Protein AF-A0A914SIP3-F1 (afdb_monomer)

Secondary structure (DSSP, 8-state):
---------PSTTEESTTS-EE--GGGGGGGGSEEEEETTEEEEPTTEESTTS-EE-SGGGS--SS--SSEEE-TTT-SEEEPTTEESTTS-EE-STTS----EEEEEE-SS-----TT-EEEEEEESPPPPTTS-EEEEETTEEEEEEEEETTEEEEEPPGGG--

Nearest PDB structures (foldseek):
  5l5g-assembly1_A  TM=4.375E-01  e=9.053E-02  Mus musculus
  4gza-assembly1_A  TM=5.276E-01  e=3.218E-01  Mus musculus
  5l5g-assembly2_D  TM=4.629E-01  e=3.218E-01  Mus musculus
  3oky-assembly1_A-2  TM=5.795E-01  e=7.819E-01  Mus musculus
  5l5g-assembly2_B  TM=5.727E-01  e=1.074E+00  Mus musculus

Sequence (166 aa):
MNAANTSGACPLGFYGESCDIPDCSSLRNCSNAGYCIHPNICKCAPNYFGADCSQCSGWFCNQCDFFCVHGQCDAITKSCRCRKGWSGAACDICLYKNCSTEPMIKMILPQTAEWINENEYVYVHGTDLPKTDDMRYHCLFGGISTSGNWLSSELIRCSIPSRAKP

Mean predicted aligned error: 17.65 Å

Foldseek 3Di:
DDDDDDDPDADPQFDDPVRCHGHLVVLVCLVVQFHDPHHQQTDGDPQFDDSSSPDGDDQVPLQAPEAAPQFDQDSPVSFTDHDPQFDWRNSQAGNDPPPPQDKFFPDKPPPDLDDQDQFDKIKTFIASQDQDPVRWHWDDLPPDTFTWDDPTNGIIITTDDPVSRD

Solvent-accessible surface area (backbone atoms only — not comparable to full-atom values): 9810 Å² total; per-residue (Å²): 136,87,74,97,80,88,74,97,70,47,64,91,46,32,35,70,99,80,39,80,43,44,37,18,69,94,29,60,50,10,55,79,33,32,43,59,78,33,55,64,37,46,48,47,39,92,58,31,35,67,75,25,16,73,44,57,60,62,87,85,52,61,67,31,86,41,75,36,69,43,35,45,66,34,80,84,81,24,40,37,48,48,39,92,58,34,33,47,57,25,12,74,40,71,70,51,94,82,58,92,59,73,60,40,79,77,48,59,38,74,86,63,93,76,75,85,54,95,89,39,61,40,38,43,29,27,43,57,66,74,70,46,99,83,75,37,32,78,39,73,54,88,94,46,77,34,70,17,47,75,79,49,62,45,32,31,44,25,56,63,56,83,86,70,57,133

Structure (mmCIF, N/CA/C/O backbone):
data_AF-A0A914SIP3-F1
#
_entry.id   AF-A0A914SIP3-F1
#
loop_
_atom_site.group_PDB
_atom_site.id
_atom_site.type_symbol
_atom_site.label_atom_id
_atom_site.label_alt_id
_atom_site.label_comp_id
_atom_site.label_asym_id
_atom_site.label_entity_id
_atom_site.label_seq_id
_atom_site.pdbx_PDB_ins_code
_atom_site.Cartn_x
_atom_site.Cartn_y
_atom_site.Cartn_z
_atom_site.occupancy
_atom_site.B_iso_or_equiv
_atom_site.auth_seq_id
_atom_site.auth_comp_id
_atom_site.auth_asym_id
_atom_site.auth_atom_id
_atom_site.pdbx_PDB_model_num
ATOM 1 N N . MET A 1 1 ? 46.897 -34.180 -16.855 1.00 42.22 1 MET A N 1
ATOM 2 C CA . MET A 1 1 ? 46.710 -32.852 -16.242 1.00 42.22 1 MET A CA 1
ATOM 3 C C . MET A 1 1 ? 46.344 -31.872 -17.338 1.00 42.22 1 MET A C 1
ATOM 5 O O . MET A 1 1 ? 47.044 -31.846 -18.340 1.00 42.22 1 MET A O 1
ATOM 9 N N . ASN A 1 2 ? 45.302 -31.084 -17.062 1.00 35.88 2 ASN A N 1
ATOM 10 C CA . ASN A 1 2 ? 44.941 -29.799 -17.674 1.00 35.88 2 ASN A CA 1
ATOM 11 C C . ASN A 1 2 ? 44.167 -29.867 -18.997 1.00 35.88 2 ASN A C 1
ATOM 13 O O . ASN A 1 2 ? 44.602 -30.520 -19.932 1.00 35.88 2 ASN A O 1
ATOM 17 N N . ALA A 1 3 ? 43.063 -29.157 -19.196 1.00 39.03 3 ALA A N 1
ATOM 18 C CA . ALA A 1 3 ? 42.097 -28.469 -18.337 1.00 39.03 3 ALA A CA 1
ATOM 19 C C . ALA A 1 3 ? 40.961 -28.100 -19.308 1.00 39.03 3 ALA A C 1
ATOM 21 O O . ALA A 1 3 ? 41.234 -27.503 -20.348 1.00 39.03 3 ALA A O 1
ATOM 22 N N . ALA A 1 4 ? 39.718 -28.483 -19.017 1.00 52.16 4 ALA A N 1
ATOM 23 C CA . ALA A 1 4 ? 38.566 -27.992 -19.767 1.00 52.16 4 ALA A CA 1
ATOM 24 C C . ALA A 1 4 ? 38.404 -26.487 -19.477 1.00 52.16 4 ALA A C 1
ATOM 26 O O . ALA A 1 4 ? 38.224 -26.102 -18.326 1.00 52.16 4 ALA A O 1
ATOM 27 N N . ASN A 1 5 ? 38.548 -25.647 -20.501 1.00 49.19 5 ASN A N 1
ATOM 28 C CA . ASN A 1 5 ? 38.438 -24.183 -20.457 1.00 49.19 5 ASN A CA 1
ATOM 29 C C . ASN A 1 5 ? 38.216 -23.762 -21.922 1.00 49.19 5 ASN A C 1
ATOM 31 O O . ASN A 1 5 ? 38.998 -24.198 -22.760 1.00 49.19 5 ASN A O 1
ATOM 35 N N . THR A 1 6 ? 37.206 -23.048 -22.407 1.00 49.34 6 THR A N 1
ATOM 36 C CA . THR A 1 6 ? 36.254 -22.000 -21.984 1.00 49.34 6 THR A CA 1
ATOM 37 C C . THR A 1 6 ? 35.166 -22.026 -23.089 1.00 49.34 6 THR A C 1
ATOM 39 O O . THR A 1 6 ? 35.455 -22.449 -24.201 1.00 49.34 6 THR A O 1
ATOM 42 N N . SER A 1 7 ? 33.904 -21.623 -22.997 1.00 57.38 7 SER A N 1
ATOM 43 C CA . SER A 1 7 ? 33.107 -20.791 -22.101 1.00 57.38 7 SER A CA 1
ATOM 44 C C . SER A 1 7 ? 31.652 -21.046 -22.522 1.00 57.38 7 SER A C 1
ATOM 46 O O . SER A 1 7 ? 31.349 -20.926 -23.711 1.00 57.38 7 SER A O 1
ATOM 48 N N . GLY A 1 8 ? 30.768 -21.388 -21.583 1.00 61.38 8 GLY A N 1
ATOM 49 C CA . GLY A 1 8 ? 29.318 -21.438 -21.795 1.00 61.38 8 GLY A CA 1
ATOM 50 C C . GLY A 1 8 ? 28.767 -20.034 -22.029 1.00 61.38 8 GLY A C 1
ATOM 51 O O . GLY A 1 8 ? 28.197 -19.425 -21.131 1.00 61.38 8 GLY A O 1
ATOM 52 N N . ALA A 1 9 ? 29.039 -19.481 -23.206 1.00 70.75 9 ALA A N 1
ATOM 53 C CA . ALA A 1 9 ? 28.587 -18.160 -23.592 1.00 70.75 9 ALA A CA 1
ATOM 54 C C . ALA A 1 9 ? 27.185 -18.292 -24.182 1.00 70.75 9 ALA A C 1
ATOM 56 O O . ALA A 1 9 ? 26.994 -18.923 -25.223 1.00 70.75 9 ALA A O 1
ATOM 57 N N . CYS A 1 10 ? 26.209 -17.710 -23.495 1.00 82.44 10 CYS A N 1
ATOM 58 C CA . CYS A 1 10 ? 24.864 -17.581 -24.024 1.00 82.44 10 CYS A CA 1
ATOM 59 C C . CYS A 1 10 ? 24.851 -16.738 -25.310 1.00 82.44 10 CYS A C 1
ATOM 61 O O . CYS A 1 10 ? 25.765 -15.934 -25.537 1.00 82.44 10 CYS A O 1
ATOM 63 N N . PRO A 1 11 ? 23.815 -16.895 -26.155 1.00 84.12 11 PRO A N 1
ATOM 64 C CA . PRO A 1 11 ? 23.575 -15.987 -27.268 1.00 84.12 11 PRO A CA 1
ATOM 65 C C . PRO A 1 11 ? 23.592 -14.528 -26.799 1.00 84.12 11 PRO A C 1
ATOM 67 O O . PRO A 1 11 ? 23.205 -14.227 -25.669 1.00 84.12 11 PRO A O 1
ATOM 70 N N . LEU A 1 12 ? 24.052 -13.620 -27.664 1.00 82.75 12 LEU A N 1
ATOM 71 C CA . LEU A 1 12 ? 24.200 -12.205 -27.320 1.00 82.75 12 LEU A CA 1
ATOM 72 C C . LEU A 1 12 ? 22.898 -11.639 -26.738 1.00 82.75 12 LEU A C 1
ATOM 74 O O . LEU A 1 12 ? 21.853 -11.673 -27.386 1.00 82.75 12 LEU A O 1
ATOM 78 N N . GLY A 1 13 ? 22.991 -11.105 -25.518 1.00 84.62 13 GLY A N 1
ATOM 79 C CA . GLY A 1 13 ? 21.857 -10.523 -24.806 1.00 84.62 13 GLY A CA 1
ATOM 80 C C . GLY A 1 13 ? 20.961 -11.531 -24.078 1.00 84.62 13 GLY A C 1
ATOM 81 O O . GLY A 1 13 ? 19.835 -11.187 -23.732 1.00 84.62 13 GLY A O 1
ATOM 82 N N . PHE A 1 14 ? 21.441 -12.751 -23.830 1.00 84.94 14 PHE A N 1
ATOM 83 C CA . PHE A 1 14 ? 20.813 -13.733 -22.945 1.00 84.94 14 PHE A CA 1
ATOM 84 C C . PHE A 1 14 ? 21.793 -14.207 -21.866 1.00 84.94 14 PHE A C 1
ATOM 86 O O . PHE A 1 14 ? 23.009 -14.164 -22.053 1.00 84.94 14 PHE A O 1
ATOM 93 N N . TYR A 1 15 ? 21.268 -14.673 -20.734 1.00 86.75 15 TYR A N 1
ATOM 94 C CA . TYR A 1 15 ? 22.041 -15.212 -19.616 1.00 86.75 15 TYR A CA 1
ATOM 95 C C . TYR A 1 15 ? 21.260 -16.288 -18.837 1.00 86.75 15 TYR A C 1
ATOM 97 O O . TYR A 1 15 ? 20.127 -16.635 -19.172 1.00 86.75 15 TYR A O 1
ATOM 105 N N . GLY A 1 16 ? 21.887 -16.829 -17.788 1.00 83.56 16 GLY A N 1
ATOM 106 C CA . GLY A 1 16 ? 21.356 -17.921 -16.965 1.00 83.56 16 GLY A CA 1
ATOM 107 C C . GLY A 1 16 ? 21.903 -19.289 -17.380 1.00 83.56 16 GLY A C 1
ATOM 108 O O . GLY A 1 16 ? 22.488 -19.428 -18.449 1.00 83.56 16 GLY A O 1
ATOM 109 N N . GLU A 1 17 ? 21.715 -20.308 -16.536 1.00 82.56 17 GLU A N 1
ATOM 110 C CA . GLU A 1 17 ? 22.260 -21.658 -16.780 1.00 82.56 17 GLU A CA 1
ATOM 111 C C . GLU A 1 17 ? 21.717 -22.312 -18.058 1.00 82.56 17 GLU A C 1
ATOM 113 O O . GLU A 1 17 ? 22.407 -23.115 -18.678 1.00 82.56 17 GLU A O 1
ATOM 118 N N . SER A 1 18 ? 20.494 -21.951 -18.462 1.00 87.31 18 SER A N 1
ATOM 119 C CA . SER A 1 18 ? 19.847 -22.427 -19.696 1.00 87.31 18 SER A CA 1
ATOM 120 C C . SER A 1 18 ? 19.818 -21.382 -20.821 1.00 87.31 18 SER A C 1
ATOM 122 O O . SER A 1 18 ? 19.298 -21.664 -21.890 1.00 87.31 18 SER A O 1
ATOM 124 N N . CYS A 1 19 ? 20.401 -20.192 -20.620 1.00 85.19 19 CYS A N 1
ATOM 125 C CA . CYS A 1 19 ? 20.370 -19.078 -21.582 1.00 85.19 19 CYS A CA 1
ATOM 126 C C . CYS A 1 19 ? 18.966 -18.572 -21.970 1.00 85.19 19 CYS A C 1
ATOM 128 O O . CYS A 1 19 ? 18.794 -17.970 -23.029 1.00 85.19 19 CYS A O 1
ATOM 130 N N . ASP A 1 20 ? 17.981 -18.759 -21.092 1.00 85.88 20 ASP A N 1
ATOM 131 C CA . ASP A 1 20 ? 16.585 -18.378 -21.335 1.00 85.88 20 ASP A CA 1
ATOM 132 C C . ASP A 1 20 ? 16.219 -17.013 -20.735 1.00 85.88 20 ASP A C 1
ATOM 134 O O . ASP A 1 20 ? 15.089 -16.545 -20.889 1.00 85.88 20 ASP A O 1
ATOM 138 N N . ILE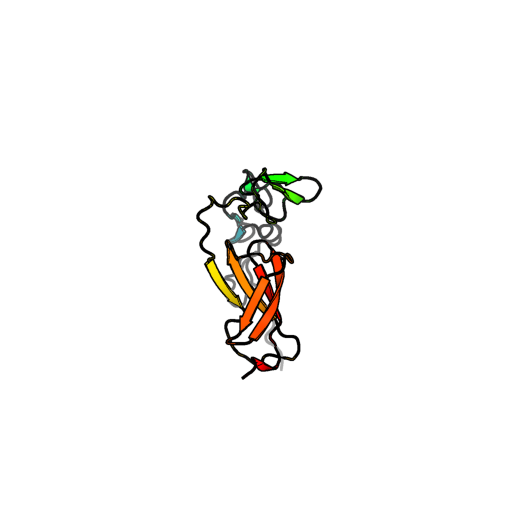 A 1 21 ? 17.153 -16.366 -20.028 1.00 85.81 21 ILE A N 1
ATOM 139 C CA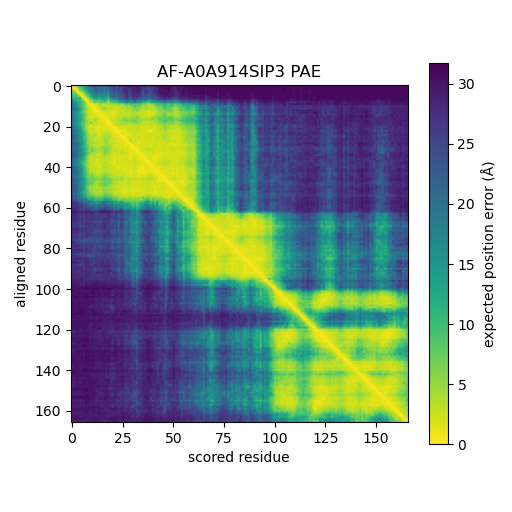 . ILE A 1 21 ? 16.902 -15.083 -19.375 1.00 85.81 21 ILE A CA 1
ATOM 140 C C . ILE A 1 21 ? 17.387 -13.957 -20.294 1.00 85.81 21 ILE A C 1
ATOM 142 O O . ILE A 1 21 ? 18.591 -13.845 -20.529 1.00 85.81 21 ILE A O 1
ATOM 146 N N . PRO A 1 22 ? 16.490 -13.123 -20.838 1.00 89.00 22 PRO A N 1
ATOM 147 C CA . PRO A 1 22 ? 16.880 -12.020 -21.702 1.00 89.00 22 PRO A CA 1
ATOM 148 C C . PRO A 1 22 ? 17.511 -10.873 -20.897 1.00 89.00 22 PRO A C 1
ATOM 150 O O . PRO A 1 22 ? 17.028 -10.500 -19.827 1.00 89.00 22 PRO A O 1
ATOM 153 N N . ASP A 1 23 ? 18.580 -10.286 -21.430 1.00 89.94 23 ASP A N 1
ATOM 154 C CA . ASP A 1 23 ? 19.264 -9.122 -20.869 1.00 89.94 23 ASP A CA 1
ATOM 155 C C . ASP A 1 23 ? 18.606 -7.820 -21.351 1.00 89.94 23 ASP A C 1
ATOM 157 O O . ASP A 1 23 ? 18.593 -7.503 -22.543 1.00 89.94 23 ASP A O 1
ATOM 161 N N . CYS A 1 24 ? 18.072 -7.044 -20.408 1.00 91.56 24 CYS A N 1
ATOM 162 C CA . CYS A 1 24 ? 17.525 -5.707 -20.644 1.00 91.56 24 CYS A CA 1
ATOM 163 C C . CYS A 1 24 ? 18.304 -4.616 -19.888 1.00 91.56 24 CYS A C 1
ATOM 165 O O . CYS A 1 24 ? 17.767 -3.532 -19.635 1.00 91.56 24 CYS A O 1
ATOM 167 N N . SER A 1 25 ? 19.567 -4.862 -19.534 1.00 88.44 25 SER A N 1
ATOM 168 C CA . SER A 1 25 ? 20.422 -3.912 -18.811 1.00 88.44 25 SER A CA 1
ATOM 169 C C . SER A 1 25 ? 20.542 -2.559 -19.523 1.00 88.44 25 SER A C 1
ATOM 171 O O . SER A 1 25 ? 20.479 -1.513 -18.873 1.00 88.44 25 SER A O 1
ATOM 173 N N . SER A 1 26 ? 20.594 -2.553 -20.863 1.00 90.06 26 SER A N 1
ATOM 174 C CA . SER A 1 26 ? 20.652 -1.316 -21.665 1.00 90.06 26 SER A CA 1
ATOM 175 C C . SER A 1 26 ? 19.345 -0.511 -21.636 1.00 90.06 26 SER A C 1
ATOM 177 O O . SER A 1 26 ? 19.345 0.679 -21.940 1.00 90.06 26 SER A O 1
ATOM 179 N N . LEU A 1 27 ? 18.236 -1.135 -21.229 1.00 88.75 27 LEU A N 1
ATOM 180 C CA . LEU A 1 27 ? 16.928 -0.511 -21.016 1.00 88.75 27 LEU A CA 1
ATOM 181 C C . LEU A 1 27 ? 16.574 -0.419 -19.529 1.00 88.75 27 LEU A C 1
ATOM 183 O O . LEU A 1 27 ? 15.405 -0.514 -19.156 1.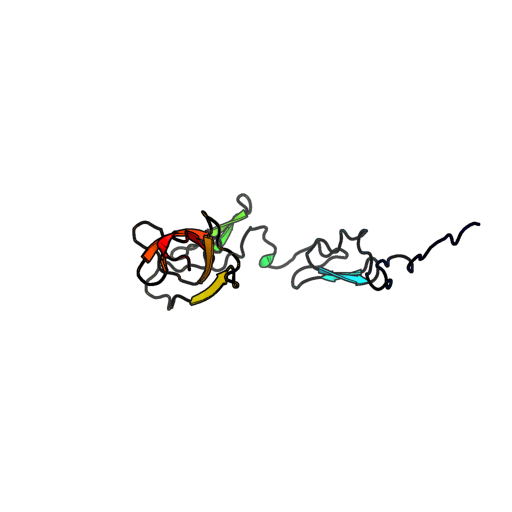00 88.75 27 LEU A O 1
ATOM 187 N N . ARG A 1 28 ? 17.579 -0.276 -18.655 1.00 87.38 28 ARG A N 1
ATOM 188 C CA . ARG A 1 28 ? 17.384 -0.128 -17.202 1.00 87.38 28 ARG A CA 1
ATOM 189 C C . ARG A 1 28 ? 16.507 -1.236 -16.604 1.00 87.38 28 ARG A C 1
ATOM 191 O O . ARG A 1 28 ? 15.721 -0.974 -15.697 1.00 87.38 28 ARG A O 1
ATOM 198 N N . ASN A 1 29 ? 16.601 -2.455 -17.143 1.00 86.12 29 ASN A N 1
ATOM 199 C CA . ASN A 1 29 ? 15.760 -3.594 -16.767 1.00 86.12 29 ASN A CA 1
ATOM 200 C C . ASN A 1 29 ? 14.258 -3.259 -16.789 1.00 86.12 29 ASN A C 1
ATOM 202 O O . ASN A 1 29 ? 13.517 -3.575 -15.860 1.00 86.12 29 ASN A O 1
ATOM 206 N N . CYS A 1 30 ? 13.817 -2.575 -17.847 1.00 87.56 30 CYS A N 1
ATOM 207 C CA . CYS A 1 30 ? 12.433 -2.135 -18.034 1.00 87.56 30 CYS A CA 1
ATOM 208 C C . CYS A 1 30 ? 11.925 -1.204 -16.922 1.00 87.56 30 CYS A C 1
ATOM 210 O O . CYS A 1 30 ? 10.729 -1.177 -16.625 1.00 87.56 30 CYS A O 1
ATOM 212 N N . SER A 1 31 ? 12.840 -0.461 -16.287 1.00 85.75 31 SER A N 1
ATOM 213 C CA . SER A 1 31 ? 12.569 0.553 -15.261 1.00 85.75 31 SER A CA 1
ATOM 214 C C . SER A 1 31 ? 11.696 0.055 -14.098 1.00 85.75 31 SER A C 1
ATOM 216 O O . SER A 1 31 ? 10.988 0.847 -13.481 1.00 85.75 31 SER A O 1
ATOM 218 N N . ASN A 1 32 ? 11.709 -1.257 -13.817 1.00 81.56 32 ASN A N 1
ATOM 219 C CA . ASN A 1 32 ? 10.797 -1.947 -12.887 1.00 81.56 32 ASN A CA 1
ATOM 220 C C . ASN A 1 32 ? 9.292 -1.732 -13.160 1.00 81.56 32 ASN A C 1
ATOM 222 O O . ASN A 1 32 ? 8.454 -2.046 -12.318 1.00 81.56 32 ASN A O 1
ATOM 226 N N . ALA A 1 33 ? 8.941 -1.223 -14.338 1.00 82.88 33 ALA A N 1
ATOM 227 C CA . ALA A 1 33 ? 7.577 -0.932 -14.772 1.00 82.88 33 ALA A CA 1
ATOM 228 C C . ALA A 1 33 ? 7.146 -1.830 -15.945 1.00 82.88 33 ALA A C 1
ATOM 230 O O . ALA A 1 33 ? 6.225 -1.527 -16.704 1.00 82.88 33 ALA A O 1
ATOM 231 N N . GLY A 1 34 ? 7.842 -2.948 -16.114 1.00 88.00 34 GLY A N 1
ATOM 232 C CA . GLY A 1 34 ? 7.640 -3.931 -17.161 1.00 88.00 34 GLY A CA 1
ATOM 233 C C . GLY A 1 34 ? 8.535 -5.138 -16.924 1.00 88.00 34 GLY A C 1
ATOM 234 O O . GLY A 1 34 ? 9.218 -5.233 -15.906 1.00 88.00 34 GLY A O 1
ATOM 235 N N . TYR A 1 35 ? 8.539 -6.058 -17.877 1.00 90.25 35 TYR A N 1
ATOM 236 C CA . TYR A 1 35 ? 9.389 -7.242 -17.848 1.00 90.25 35 TYR A CA 1
ATOM 237 C C . TYR A 1 35 ? 10.101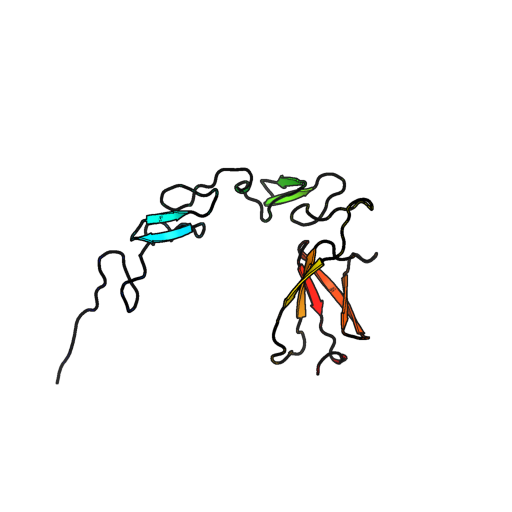 -7.432 -19.182 1.00 90.25 35 TYR A C 1
ATOM 239 O O . TYR A 1 35 ? 9.574 -7.098 -20.247 1.00 90.25 35 TYR A O 1
ATOM 247 N N . CYS A 1 36 ? 11.319 -7.961 -19.106 1.00 92.38 36 CYS A N 1
ATOM 248 C CA . CYS A 1 36 ? 12.145 -8.245 -20.268 1.00 92.38 36 CYS A CA 1
ATOM 249 C C . CYS A 1 36 ? 11.609 -9.497 -20.971 1.00 92.38 36 CYS A C 1
ATOM 251 O O . CYS A 1 36 ? 11.494 -10.552 -20.351 1.00 92.38 36 CYS A O 1
ATOM 253 N N . ILE A 1 37 ? 11.245 -9.374 -22.248 1.00 92.69 37 ILE A N 1
ATOM 254 C CA . ILE A 1 37 ? 10.720 -10.495 -23.051 1.00 92.69 37 ILE A CA 1
ATOM 255 C C . ILE A 1 37 ? 11.723 -10.980 -24.102 1.00 92.69 37 ILE A C 1
ATOM 257 O O . ILE A 1 37 ? 11.563 -12.064 -24.658 1.00 92.69 37 ILE A O 1
ATOM 261 N N . HIS A 1 38 ? 12.737 -10.167 -24.391 1.00 90.69 38 HIS A N 1
ATOM 262 C CA . HIS A 1 38 ? 13.822 -10.447 -25.324 1.00 90.69 38 HIS A CA 1
ATOM 263 C C . HIS A 1 38 ? 14.980 -9.474 -25.037 1.00 90.69 38 HIS A C 1
ATOM 265 O O . HIS A 1 38 ? 14.711 -8.425 -24.445 1.00 90.69 38 HIS A O 1
ATOM 271 N N . PRO A 1 39 ? 16.231 -9.759 -25.450 1.00 91.06 39 PRO A N 1
ATOM 272 C CA . PRO A 1 39 ? 17.340 -8.822 -25.355 1.00 91.06 39 PRO A CA 1
ATOM 273 C C . PRO A 1 39 ? 16.960 -7.399 -25.741 1.00 91.06 39 PRO A C 1
ATOM 275 O O . PRO A 1 39 ? 16.595 -7.136 -26.887 1.00 91.06 39 PRO A O 1
ATOM 278 N N . ASN A 1 40 ? 17.049 -6.483 -24.780 1.00 90.00 40 ASN A N 1
ATOM 279 C CA . ASN A 1 40 ? 16.679 -5.079 -24.945 1.00 90.00 40 ASN A CA 1
ATOM 280 C C . ASN A 1 40 ? 15.276 -4.866 -25.550 1.00 90.00 40 ASN A C 1
ATOM 282 O O . ASN A 1 40 ? 15.056 -3.919 -26.305 1.00 90.00 40 ASN A O 1
ATOM 286 N N . ILE A 1 41 ? 14.315 -5.727 -25.207 1.00 92.44 41 ILE A N 1
ATOM 287 C CA . ILE A 1 41 ? 12.896 -5.554 -25.524 1.00 92.44 41 ILE A CA 1
ATOM 288 C C . ILE A 1 41 ? 12.080 -5.759 -24.251 1.00 92.44 41 ILE A C 1
ATOM 290 O O . ILE A 1 41 ? 11.996 -6.856 -23.689 1.00 92.44 41 ILE A O 1
ATOM 294 N N . CYS A 1 42 ? 11.423 -4.683 -23.833 1.00 92.62 42 CYS A N 1
ATOM 295 C CA . CYS A 1 42 ? 10.556 -4.664 -22.670 1.00 92.62 42 CYS A CA 1
ATOM 296 C C . CYS A 1 42 ? 9.086 -4.785 -23.065 1.00 92.62 42 CYS A C 1
ATOM 298 O O . CYS A 1 42 ? 8.620 -4.15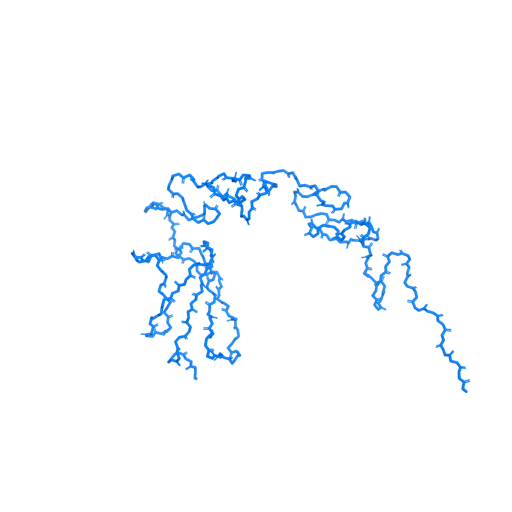7 -24.017 1.00 92.62 42 CYS A O 1
ATOM 300 N N . LYS A 1 43 ? 8.328 -5.539 -22.271 1.00 92.38 43 LYS A N 1
ATOM 301 C CA . LYS A 1 43 ? 6.870 -5.472 -22.247 1.00 92.38 43 LYS A CA 1
ATOM 302 C C . LYS A 1 43 ? 6.440 -4.680 -21.021 1.00 92.38 43 LYS A C 1
ATOM 304 O O . LYS A 1 43 ? 6.638 -5.122 -19.891 1.00 92.38 43 LYS A O 1
ATOM 309 N N . CYS A 1 44 ? 5.869 -3.505 -21.253 1.00 88.00 44 CYS A N 1
ATOM 310 C CA . CYS A 1 44 ? 5.485 -2.598 -20.180 1.00 88.00 44 CYS A CA 1
ATOM 311 C C . CYS A 1 44 ? 4.208 -3.050 -19.470 1.00 88.00 44 CYS A C 1
ATOM 313 O O . CYS A 1 44 ? 3.318 -3.663 -20.069 1.00 88.00 44 CYS A O 1
ATOM 315 N N . ALA A 1 45 ? 4.128 -2.739 -18.179 1.00 82.75 45 ALA A N 1
ATOM 316 C CA . ALA A 1 45 ? 2.904 -2.846 -17.407 1.00 82.75 45 ALA A CA 1
ATOM 317 C C . ALA A 1 45 ? 1.841 -1.867 -17.952 1.00 82.75 45 ALA A C 1
ATOM 319 O O . ALA A 1 45 ? 2.185 -0.888 -18.624 1.00 82.75 45 ALA A O 1
ATOM 320 N N . PRO A 1 46 ? 0.544 -2.097 -17.678 1.00 79.62 46 PRO A N 1
ATOM 321 C CA . PRO A 1 46 ? -0.510 -1.178 -18.098 1.00 79.62 46 PRO A CA 1
ATOM 322 C C . PRO A 1 46 ? -0.210 0.272 -17.685 1.00 79.62 46 PRO A C 1
ATOM 324 O O . PRO A 1 46 ? 0.168 0.521 -16.543 1.00 79.62 46 PRO A O 1
ATOM 327 N N . ASN A 1 47 ? -0.426 1.221 -18.604 1.00 71.56 47 ASN A N 1
ATOM 328 C CA . ASN A 1 47 ? -0.164 2.667 -18.456 1.00 71.56 47 ASN A CA 1
ATOM 329 C C . ASN A 1 47 ? 1.315 3.112 -18.495 1.00 71.56 47 ASN A C 1
ATOM 331 O O . ASN A 1 47 ? 1.584 4.314 -18.428 1.00 71.56 47 ASN A O 1
ATOM 335 N N . TYR A 1 48 ? 2.257 2.184 -18.684 1.00 80.62 48 TYR A N 1
ATOM 336 C CA . TYR A 1 48 ? 3.666 2.478 -18.963 1.00 80.62 48 TYR A CA 1
ATOM 337 C C . TYR A 1 48 ? 4.011 2.211 -20.436 1.00 80.62 48 TYR A C 1
ATOM 339 O O . TYR A 1 48 ? 3.429 1.338 -21.081 1.00 80.62 48 TYR A O 1
ATOM 347 N N . PHE A 1 49 ? 4.948 2.977 -20.987 1.00 83.19 49 PHE A N 1
ATOM 348 C CA . PHE A 1 49 ? 5.401 2.926 -22.379 1.00 83.19 49 PHE A CA 1
ATOM 349 C C . PHE A 1 49 ? 6.811 3.523 -22.523 1.00 83.19 49 PHE A C 1
ATOM 351 O O . PHE A 1 49 ? 7.484 3.873 -21.551 1.00 83.19 49 PHE A O 1
ATOM 358 N N . GLY A 1 50 ? 7.275 3.618 -23.769 1.00 86.75 50 GLY A N 1
ATOM 359 C CA . GLY A 1 50 ? 8.676 3.869 -24.090 1.00 86.75 50 GLY A CA 1
ATOM 360 C C . GLY A 1 50 ? 9.472 2.565 -24.135 1.00 86.75 50 GLY A C 1
ATOM 361 O O . GLY A 1 50 ? 9.018 1.532 -23.648 1.00 86.75 50 GLY A O 1
ATOM 362 N N . ALA A 1 51 ? 10.657 2.608 -24.750 1.00 88.25 51 ALA A N 1
ATOM 363 C CA . ALA A 1 51 ? 11.478 1.414 -24.959 1.00 88.25 51 ALA A CA 1
ATOM 364 C C . ALA A 1 51 ? 11.857 0.722 -23.638 1.00 88.25 51 ALA A C 1
ATOM 366 O O . ALA A 1 51 ? 11.867 -0.499 -23.569 1.00 88.25 51 ALA A O 1
ATOM 367 N N . ASP A 1 52 ? 12.102 1.497 -22.582 1.00 90.25 52 ASP A N 1
ATOM 368 C CA . ASP A 1 52 ? 12.495 1.028 -21.252 1.00 90.25 52 ASP A CA 1
ATOM 369 C C . ASP A 1 52 ? 11.362 1.085 -20.215 1.00 90.25 52 ASP A C 1
ATOM 371 O O . ASP A 1 52 ? 11.629 0.999 -19.017 1.00 90.25 52 ASP A O 1
ATOM 375 N N . CYS A 1 53 ? 10.114 1.277 -20.651 1.00 86.50 53 CYS A N 1
ATOM 376 C CA . CYS A 1 53 ? 8.937 1.439 -19.790 1.00 86.50 53 CYS A CA 1
ATOM 377 C C . CYS A 1 53 ? 9.040 2.574 -18.754 1.00 86.50 53 CYS A C 1
ATOM 379 O O . CYS A 1 53 ? 8.294 2.585 -17.779 1.00 86.50 53 CYS A O 1
ATOM 381 N N . SER A 1 54 ? 9.947 3.539 -18.946 1.00 82.94 54 SER A N 1
ATOM 382 C CA . SER A 1 54 ? 10.121 4.664 -18.016 1.00 82.94 54 SER A CA 1
ATOM 383 C C . SER A 1 54 ? 9.036 5.731 -18.146 1.00 82.94 54 SER A C 1
ATOM 385 O O . SER A 1 54 ? 8.837 6.531 -17.230 1.00 82.94 54 SER A O 1
ATOM 387 N N . GLN A 1 55 ? 8.337 5.768 -19.280 1.00 78.38 55 GLN A N 1
ATOM 388 C CA . GLN A 1 55 ? 7.312 6.766 -19.528 1.00 78.38 55 GLN A CA 1
ATOM 389 C C . GLN A 1 55 ? 5.975 6.231 -19.043 1.00 78.38 55 GLN A C 1
ATOM 391 O O . GLN A 1 55 ? 5.561 5.133 -19.394 1.00 78.38 55 GLN A O 1
ATOM 396 N N . CYS A 1 56 ? 5.299 7.019 -18.225 1.00 70.56 56 CYS A N 1
ATOM 397 C CA . CYS A 1 56 ? 4.017 6.677 -17.641 1.00 70.56 56 CYS A CA 1
ATOM 398 C C . CYS A 1 56 ? 3.033 7.783 -18.048 1.00 70.56 56 CYS A C 1
ATOM 400 O O . CYS A 1 56 ? 3.342 8.967 -17.914 1.00 70.56 56 CYS A O 1
ATOM 402 N N . SER A 1 57 ? 1.860 7.419 -18.563 1.00 57.50 57 SER A N 1
ATOM 403 C CA . SER A 1 57 ? 0.790 8.350 -18.952 1.00 57.50 57 SER A CA 1
ATOM 404 C C . SER A 1 57 ? -0.551 7.801 -18.520 1.00 57.50 57 SER A C 1
ATOM 406 O O . SER A 1 57 ? -0.816 6.602 -18.579 1.00 57.50 57 SER A O 1
ATOM 408 N N . GLY A 1 58 ? -1.399 8.722 -18.087 1.00 56.78 58 GLY A N 1
ATOM 409 C CA . GLY A 1 58 ? -2.658 8.445 -17.426 1.00 56.78 58 GLY A CA 1
ATOM 410 C C . GLY A 1 58 ? -2.671 9.020 -16.015 1.00 56.78 58 GLY A C 1
ATOM 411 O O . GLY A 1 58 ? -1.654 9.455 -15.473 1.00 56.78 58 GLY A O 1
ATOM 412 N N . TRP A 1 59 ? -3.853 9.011 -15.402 1.00 48.72 59 TRP A N 1
ATOM 413 C CA . TRP A 1 59 ? -4.080 9.553 -14.057 1.00 48.72 59 TRP A CA 1
ATOM 414 C C . TRP A 1 59 ? -3.179 8.893 -12.986 1.00 48.72 59 TRP A C 1
ATOM 416 O O . TRP A 1 59 ? -2.866 9.506 -11.968 1.00 48.72 59 TRP A O 1
ATOM 426 N N . PHE A 1 60 ? -2.717 7.664 -13.238 1.00 51.16 60 PHE A N 1
ATOM 427 C CA . PHE A 1 60 ? -1.884 6.845 -12.348 1.00 51.16 60 PHE A CA 1
ATOM 428 C C . PHE A 1 60 ? -0.409 7.272 -12.267 1.00 51.16 60 PHE A C 1
ATOM 430 O O . PHE A 1 60 ? 0.308 6.811 -11.388 1.00 51.16 60 PHE A O 1
ATOM 437 N N . CYS A 1 61 ? 0.047 8.154 -13.158 1.00 56.56 61 CYS A N 1
ATOM 438 C CA . CYS A 1 61 ? 1.459 8.537 -13.281 1.00 56.56 61 CYS A CA 1
ATOM 439 C C . CYS A 1 61 ? 1.799 9.854 -12.577 1.00 56.56 61 CYS A C 1
ATOM 441 O O . CYS A 1 61 ? 2.935 10.329 -12.626 1.00 56.56 61 CYS A O 1
ATOM 443 N N . ASN A 1 62 ? 0.810 10.447 -11.906 1.00 53.81 62 ASN A N 1
ATOM 444 C CA . ASN A 1 62 ? 1.017 11.569 -11.008 1.00 53.81 62 ASN A CA 1
ATOM 445 C C . ASN A 1 62 ? 1.795 11.037 -9.805 1.00 53.81 62 ASN A C 1
ATOM 447 O O . ASN A 1 62 ? 1.197 10.411 -8.941 1.00 53.81 62 ASN A O 1
ATOM 451 N N . GLN A 1 63 ? 3.116 11.232 -9.816 1.00 61.59 63 GLN A N 1
ATOM 452 C CA . GLN A 1 63 ? 4.081 10.905 -8.763 1.00 61.59 63 GLN A CA 1
ATOM 453 C C . GLN A 1 63 ? 3.499 11.121 -7.353 1.00 61.59 63 GLN A C 1
ATOM 455 O O . GLN A 1 63 ? 3.661 12.196 -6.782 1.00 61.59 63 GLN A O 1
ATOM 460 N N . CYS A 1 64 ? 2.828 10.121 -6.804 1.00 69.75 64 CYS A N 1
ATOM 461 C CA . CYS A 1 64 ? 2.361 10.074 -5.434 1.00 69.75 64 CYS A CA 1
ATOM 462 C C . CYS A 1 64 ? 2.596 8.667 -4.921 1.00 69.75 64 CYS A C 1
ATOM 464 O O . CYS A 1 64 ? 2.458 7.700 -5.670 1.00 69.75 64 CYS A O 1
ATOM 466 N N . ASP A 1 65 ? 2.925 8.572 -3.640 1.00 68.62 65 ASP A N 1
ATOM 467 C CA . ASP A 1 65 ? 3.232 7.318 -2.960 1.00 68.62 65 ASP A CA 1
ATOM 468 C C . ASP A 1 65 ? 2.038 6.346 -2.999 1.00 68.62 65 ASP A C 1
ATOM 470 O O . ASP A 1 65 ? 2.215 5.132 -2.912 1.00 68.62 65 ASP A O 1
ATOM 474 N N . PHE A 1 66 ? 0.820 6.876 -3.181 1.00 64.75 66 PHE A N 1
ATOM 475 C CA . PHE A 1 66 ? -0.426 6.119 -3.265 1.00 64.75 66 PHE A CA 1
ATOM 476 C C . PHE A 1 66 ? -1.349 6.637 -4.375 1.00 64.75 66 PHE A C 1
ATOM 478 O O . PHE A 1 66 ? -1.357 7.823 -4.716 1.00 64.75 66 PHE A O 1
ATOM 485 N N . PHE A 1 67 ? -2.190 5.744 -4.903 1.00 68.00 67 PHE A N 1
ATOM 486 C CA . PHE A 1 67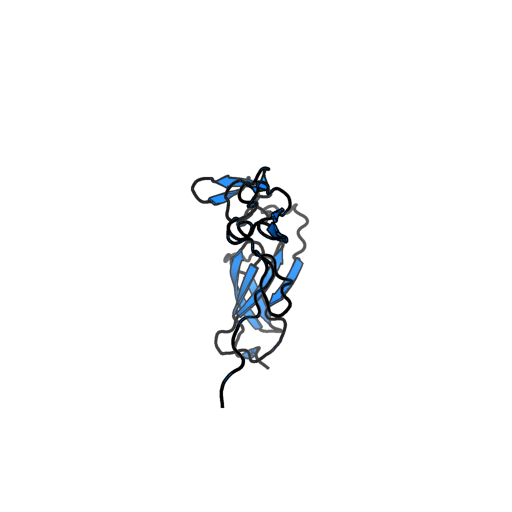 ? -3.250 6.108 -5.839 1.00 68.00 67 PHE A CA 1
ATOM 487 C C . PHE A 1 67 ? -4.390 6.827 -5.107 1.00 68.00 67 PHE A C 1
ATOM 489 O O . PHE A 1 67 ? -5.145 6.211 -4.360 1.00 68.00 67 PHE A O 1
ATOM 496 N N . CYS A 1 68 ? -4.526 8.135 -5.322 1.00 77.50 68 CYS A N 1
ATOM 497 C CA . CYS A 1 68 ? -5.535 8.941 -4.637 1.00 77.50 68 CYS A CA 1
ATOM 498 C C . CYS A 1 68 ? -6.947 8.681 -5.195 1.00 77.50 68 CYS A C 1
ATOM 500 O O . CYS A 1 68 ? -7.307 9.233 -6.235 1.00 77.50 68 CYS A O 1
ATOM 502 N N . VAL A 1 69 ? -7.765 7.900 -4.484 1.00 77.12 69 VAL A N 1
ATOM 503 C CA . VAL A 1 69 ? -9.121 7.501 -4.908 1.00 77.12 69 VAL A CA 1
ATOM 504 C C . VAL A 1 69 ? -10.096 8.680 -4.826 1.00 77.12 69 VAL A C 1
ATOM 506 O O . VAL A 1 69 ? -10.653 9.112 -5.835 1.00 77.12 69 VAL A O 1
ATOM 509 N N . HIS A 1 70 ? -10.261 9.260 -3.633 1.00 80.00 70 HIS A N 1
ATOM 510 C CA . HIS A 1 70 ? -11.131 10.421 -3.392 1.00 80.00 70 HIS A CA 1
ATOM 511 C C . HIS A 1 70 ? -10.324 11.666 -3.031 1.00 80.00 70 HIS A C 1
ATOM 513 O O . HIS A 1 70 ? -10.651 12.420 -2.110 1.00 80.00 70 HIS A O 1
ATOM 519 N N . GLY A 1 71 ? -9.237 11.890 -3.760 1.00 84.06 71 GLY A N 1
ATOM 520 C CA . GLY A 1 71 ? -8.309 12.976 -3.488 1.00 84.06 71 GLY A CA 1
ATOM 521 C C . GLY A 1 71 ? -7.582 13.455 -4.729 1.00 84.06 71 GLY A C 1
ATOM 522 O O . GLY A 1 71 ? -7.882 13.059 -5.855 1.00 84.06 71 GLY A O 1
ATOM 523 N N . GLN A 1 72 ? -6.630 14.345 -4.506 1.00 83.38 72 GLN A N 1
ATOM 524 C CA . GLN A 1 72 ? -5.675 14.771 -5.517 1.00 83.38 72 GLN A CA 1
ATOM 525 C C . GLN A 1 72 ? -4.265 14.573 -4.990 1.00 83.38 72 GLN A C 1
ATOM 527 O O . GLN A 1 72 ? -3.986 14.859 -3.826 1.00 83.38 72 GLN A O 1
ATOM 532 N N . CYS A 1 73 ? -3.390 14.104 -5.871 1.00 80.56 73 CYS A N 1
ATOM 533 C CA . CYS A 1 73 ? -1.974 13.984 -5.585 1.00 80.56 73 CYS A CA 1
ATOM 534 C C . CYS A 1 73 ? -1.352 15.374 -5.389 1.00 80.56 73 CYS A C 1
ATOM 536 O O . CYS A 1 73 ? -1.499 16.251 -6.245 1.00 80.56 73 CYS A O 1
ATOM 538 N N . ASP A 1 74 ? -0.667 15.583 -4.268 1.00 80.56 74 ASP A N 1
ATOM 539 C CA . ASP A 1 74 ? 0.213 16.728 -4.075 1.00 80.56 74 ASP A CA 1
ATOM 540 C C . ASP A 1 74 ? 1.565 16.437 -4.734 1.00 80.56 74 ASP A C 1
ATOM 542 O O . ASP A 1 74 ? 2.311 15.552 -4.318 1.00 80.56 74 ASP A O 1
ATOM 546 N N . ALA A 1 75 ? 1.886 17.194 -5.781 1.00 70.25 75 ALA A N 1
ATOM 547 C CA . ALA A 1 75 ? 3.099 16.976 -6.557 1.00 70.25 75 ALA A CA 1
ATOM 548 C C . ALA A 1 75 ? 4.396 17.268 -5.777 1.00 70.25 75 ALA A C 1
ATOM 550 O O . ALA A 1 75 ? 5.453 16.801 -6.205 1.00 70.25 75 ALA A O 1
ATOM 551 N N . ILE A 1 76 ? 4.341 18.021 -4.673 1.00 72.12 76 ILE A N 1
ATOM 552 C CA . ILE A 1 76 ? 5.504 18.377 -3.851 1.00 72.12 76 ILE A CA 1
ATOM 553 C C . ILE A 1 76 ? 5.709 17.323 -2.767 1.00 72.12 76 ILE A C 1
ATOM 555 O O . ILE A 1 76 ? 6.796 16.762 -2.660 1.00 72.12 76 ILE A O 1
ATOM 559 N N . THR A 1 77 ? 4.670 17.034 -1.981 1.00 78.56 77 THR A N 1
ATOM 560 C CA . THR A 1 77 ? 4.772 16.080 -0.864 1.00 78.56 77 THR A CA 1
ATOM 561 C C . THR A 1 77 ? 4.619 14.629 -1.291 1.00 78.56 77 THR A C 1
ATOM 563 O O . THR A 1 77 ? 4.830 13.751 -0.463 1.00 78.56 77 THR A O 1
ATOM 566 N N . LYS A 1 78 ? 4.229 14.370 -2.548 1.00 76.31 78 LYS A N 1
ATOM 567 C CA . LYS A 1 78 ? 3.943 13.026 -3.074 1.00 76.31 78 LYS A CA 1
ATOM 568 C C . LYS A 1 78 ? 2.829 12.304 -2.309 1.00 76.31 78 LYS A C 1
ATOM 570 O O . LYS A 1 78 ? 2.690 11.091 -2.411 1.00 76.31 78 LYS A O 1
ATOM 575 N N . SER A 1 79 ? 1.986 13.043 -1.588 1.00 80.75 79 SER A N 1
ATOM 576 C CA . SER A 1 79 ? 0.914 12.490 -0.759 1.00 80.75 79 SER A CA 1
ATOM 577 C C . SER A 1 79 ? -0.473 12.893 -1.255 1.00 80.75 79 SER A C 1
ATOM 579 O O . SER A 1 79 ? -0.654 13.902 -1.941 1.00 80.75 79 SER A O 1
ATOM 581 N N . CYS A 1 80 ? -1.486 12.096 -0.914 1.00 82.50 80 CYS A N 1
ATOM 582 C CA . CYS A 1 80 ? -2.855 12.386 -1.316 1.00 82.50 80 CYS A CA 1
ATOM 583 C C . CYS A 1 80 ? -3.504 13.437 -0.410 1.00 82.50 80 CYS A C 1
ATOM 585 O O . CYS A 1 80 ? -3.613 13.269 0.805 1.00 82.50 80 CYS A O 1
ATOM 587 N N . ARG A 1 81 ? -4.018 14.508 -1.020 1.00 89.94 81 ARG A N 1
ATOM 588 C CA . ARG A 1 81 ? -4.902 15.478 -0.366 1.00 89.94 81 ARG A CA 1
ATOM 589 C C . ARG A 1 81 ? -6.349 15.047 -0.556 1.00 89.94 81 ARG A C 1
ATOM 591 O O . ARG A 1 81 ? -6.869 15.075 -1.675 1.00 89.94 81 ARG A O 1
ATOM 598 N N . CYS A 1 82 ? -6.994 14.642 0.532 1.00 88.00 82 CYS A N 1
ATOM 599 C CA . CYS A 1 82 ? -8.328 14.053 0.483 1.00 88.00 82 CYS A CA 1
ATOM 600 C C . CYS A 1 82 ? -9.441 15.093 0.386 1.00 88.00 82 CYS A C 1
ATOM 602 O O . CYS A 1 82 ? -9.380 16.167 0.987 1.00 88.00 82 CYS A O 1
ATOM 604 N N . ARG A 1 83 ? -10.489 14.756 -0.373 1.00 87.19 83 ARG A N 1
ATOM 605 C CA . ARG A 1 83 ? -11.740 15.521 -0.390 1.00 87.19 83 ARG A CA 1
ATOM 606 C C . ARG A 1 83 ? -12.441 15.379 0.962 1.00 87.19 83 ARG A C 1
ATOM 608 O O . ARG A 1 83 ? -12.244 14.406 1.687 1.00 87.19 83 ARG A O 1
ATOM 615 N N . LYS A 1 84 ? -13.291 16.351 1.300 1.00 87.38 84 LYS A N 1
ATOM 616 C CA . LYS A 1 84 ? -14.039 16.351 2.565 1.00 87.38 84 LYS A CA 1
ATOM 617 C C . LYS A 1 84 ? -14.831 15.045 2.718 1.00 87.38 84 LYS A C 1
ATOM 619 O O . LYS A 1 84 ? -15.552 14.660 1.802 1.00 87.38 84 LYS A O 1
ATOM 624 N N . GLY A 1 85 ? -14.690 14.391 3.870 1.00 81.75 85 GLY A N 1
ATOM 625 C CA . GLY A 1 85 ? -15.319 13.094 4.125 1.00 81.75 85 GLY A CA 1
ATOM 626 C C . GLY A 1 85 ? -14.462 11.879 3.803 1.00 81.75 85 GLY A C 1
ATOM 627 O O . GLY A 1 85 ? -14.933 10.769 4.013 1.00 81.75 85 GLY A O 1
ATOM 628 N N . TRP A 1 86 ? -13.232 12.076 3.329 1.00 82.00 86 TRP A N 1
ATOM 629 C CA . TRP A 1 86 ? -12.297 11.003 3.010 1.00 82.00 86 TRP A CA 1
ATOM 630 C C . TRP A 1 86 ? -10.963 11.204 3.732 1.00 82.00 86 TRP A C 1
ATOM 632 O O . TRP A 1 86 ? -10.548 12.331 4.009 1.00 82.00 86 TRP A O 1
ATOM 642 N N . SER A 1 87 ? -10.301 10.103 4.058 1.00 82.94 87 SER A N 1
ATOM 643 C CA . SER A 1 87 ? -9.020 10.038 4.760 1.00 82.94 87 SER A CA 1
ATOM 644 C C . SER A 1 87 ? -8.238 8.799 4.307 1.00 82.94 87 SER A C 1
ATOM 646 O O . SER A 1 87 ? -8.660 8.099 3.392 1.00 82.94 87 SER A O 1
ATOM 648 N N . GLY A 1 88 ? -7.106 8.515 4.948 1.00 75.88 88 GLY A N 1
ATOM 649 C CA . GLY A 1 88 ? -6.179 7.469 4.519 1.00 75.88 88 GLY A CA 1
ATOM 650 C C . GLY A 1 88 ? -5.142 7.991 3.531 1.00 75.88 88 GLY A C 1
ATOM 651 O O . GLY A 1 88 ? -5.330 9.031 2.898 1.00 75.88 88 GLY A O 1
ATOM 652 N N . ALA A 1 89 ? -4.025 7.273 3.415 1.00 74.94 89 ALA A N 1
ATOM 653 C CA . ALA A 1 89 ? -2.903 7.683 2.571 1.00 74.94 89 ALA A CA 1
ATOM 654 C C . ALA A 1 89 ? -3.274 7.726 1.076 1.00 74.94 89 ALA A C 1
ATOM 656 O O . ALA A 1 89 ? -2.685 8.500 0.327 1.00 74.94 89 ALA A O 1
ATOM 657 N N . ALA A 1 90 ? -4.292 6.955 0.678 1.00 76.06 90 ALA A N 1
ATOM 658 C CA . ALA A 1 90 ? -4.870 6.911 -0.662 1.00 76.06 90 ALA A CA 1
ATOM 659 C C . ALA A 1 90 ? -6.230 7.640 -0.772 1.00 76.06 90 ALA A C 1
ATOM 661 O O . ALA A 1 90 ? -6.862 7.611 -1.828 1.00 76.06 90 ALA A O 1
ATOM 662 N N . CYS A 1 91 ? -6.709 8.315 0.281 1.00 80.62 91 CYS A N 1
ATOM 663 C CA . CYS A 1 91 ? -8.063 8.894 0.334 1.00 80.62 91 CYS A CA 1
ATOM 664 C C . CYS A 1 91 ? -9.176 7.873 0.046 1.00 80.62 91 CYS A C 1
ATOM 666 O O . CYS A 1 91 ? -10.138 8.142 -0.676 1.00 80.62 91 CYS A O 1
ATOM 668 N N . ASP A 1 92 ? -8.996 6.682 0.589 1.00 73.19 92 ASP A N 1
ATOM 669 C CA . ASP A 1 92 ? -9.801 5.476 0.443 1.00 73.19 92 ASP A CA 1
ATOM 670 C C . ASP A 1 92 ? -10.657 5.186 1.684 1.00 73.19 92 ASP A C 1
ATOM 672 O O . ASP A 1 92 ? -11.603 4.414 1.605 1.00 73.19 92 ASP A O 1
ATOM 676 N N . ILE A 1 93 ? -10.389 5.851 2.810 1.00 74.31 93 ILE A N 1
ATOM 677 C CA . ILE A 1 93 ? -11.165 5.703 4.044 1.00 74.31 93 ILE A CA 1
ATOM 678 C C . ILE A 1 93 ? -12.291 6.731 4.059 1.00 74.31 93 ILE A C 1
ATOM 680 O O . ILE A 1 93 ? -12.029 7.935 4.101 1.00 74.31 93 ILE A O 1
ATOM 684 N N . CYS A 1 94 ? -13.539 6.281 4.101 1.00 77.75 94 CYS A N 1
ATOM 685 C CA . CYS A 1 94 ? -14.676 7.174 4.290 1.00 77.75 94 CYS A CA 1
ATOM 686 C C . CYS A 1 94 ? -14.845 7.578 5.767 1.00 77.75 94 CYS A C 1
ATOM 688 O O . CYS A 1 94 ? -14.725 6.760 6.673 1.00 77.75 94 CYS A O 1
ATOM 690 N N . LEU A 1 95 ? -15.135 8.857 6.022 1.00 77.19 95 LEU A N 1
ATOM 691 C CA . LEU A 1 95 ? -15.332 9.428 7.362 1.00 77.19 95 LEU A CA 1
ATOM 692 C C . LEU A 1 95 ? -16.812 9.591 7.750 1.00 77.19 95 LEU A C 1
ATOM 694 O O . LEU A 1 95 ? -17.111 10.029 8.861 1.00 77.19 95 LEU A O 1
ATOM 698 N N . TYR A 1 96 ? -17.748 9.295 6.846 1.00 77.44 96 TYR A N 1
ATOM 699 C CA . TYR A 1 96 ? -19.183 9.465 7.075 1.00 77.44 96 TYR A CA 1
ATOM 700 C C . TYR A 1 96 ? -19.890 8.132 7.334 1.00 77.44 96 TYR A C 1
ATOM 702 O O . TYR A 1 96 ? -19.557 7.107 6.751 1.00 77.44 96 TYR A O 1
ATOM 710 N N . LYS A 1 97 ? -20.941 8.172 8.166 1.00 61.19 97 LYS A N 1
ATOM 711 C CA . LYS A 1 97 ? -21.754 7.004 8.562 1.00 61.19 97 LYS A CA 1
ATOM 712 C C . LYS A 1 97 ? -22.576 6.363 7.427 1.00 61.19 97 LYS A C 1
ATOM 714 O O . LYS A 1 97 ? -23.268 5.387 7.681 1.00 61.19 97 LYS A O 1
ATOM 719 N N . ASN A 1 98 ? -22.569 6.926 6.217 1.00 66.00 98 ASN A N 1
ATOM 720 C CA . ASN A 1 98 ? -23.346 6.431 5.073 1.00 66.00 98 ASN A CA 1
ATOM 721 C C . ASN A 1 98 ? -22.516 5.626 4.066 1.00 66.00 98 ASN A C 1
ATOM 723 O O . ASN A 1 98 ? -23.062 5.163 3.066 1.00 66.00 98 ASN A O 1
ATOM 727 N N . CYS A 1 99 ? -21.216 5.480 4.299 1.00 65.94 99 CYS A N 1
ATOM 728 C CA . CYS A 1 99 ? -20.417 4.542 3.542 1.00 65.94 99 CYS A CA 1
ATOM 729 C C . CYS A 1 99 ? -20.725 3.149 4.098 1.00 65.94 99 CYS A C 1
ATOM 731 O O . CYS A 1 99 ? -20.501 2.887 5.276 1.00 65.94 99 CYS A O 1
ATOM 733 N N . SER A 1 100 ? -21.325 2.280 3.278 1.00 63.06 100 SER A N 1
ATOM 734 C CA . SER A 1 100 ? -21.459 0.858 3.608 1.00 63.06 100 SER A CA 1
ATOM 735 C C . SER A 1 100 ? -20.063 0.256 3.624 1.00 63.06 100 SER A C 1
ATOM 737 O O . SER A 1 100 ? -19.544 -0.172 2.599 1.00 63.06 100 SER A O 1
ATOM 739 N N . THR A 1 101 ? -19.438 0.314 4.789 1.00 59.59 101 THR A N 1
ATOM 740 C CA . THR A 1 101 ? -18.062 -0.098 5.023 1.00 59.59 101 THR A CA 1
ATOM 741 C C . THR A 1 101 ? -18.109 -1.190 6.071 1.00 59.59 101 THR A C 1
ATOM 743 O O . THR A 1 101 ? -17.961 -0.938 7.269 1.00 59.59 101 THR A O 1
ATOM 746 N N . GLU A 1 102 ? -18.435 -2.402 5.632 1.00 64.31 102 GLU A N 1
ATOM 747 C CA . GLU A 1 102 ? -18.193 -3.562 6.477 1.00 64.31 102 GLU A CA 1
ATOM 748 C C . GLU A 1 102 ? -16.673 -3.745 6.578 1.00 64.31 102 GLU A C 1
ATOM 750 O O . GLU A 1 102 ? -16.000 -3.756 5.545 1.00 64.31 102 GLU A O 1
ATOM 755 N N . PRO A 1 103 ? -16.106 -3.849 7.790 1.00 69.62 103 PRO A N 1
ATOM 756 C CA . PRO A 1 103 ? -14.675 -4.054 7.950 1.00 69.62 103 PRO A CA 1
ATOM 757 C C . PRO A 1 103 ? -14.281 -5.380 7.298 1.00 69.62 103 PRO A C 1
ATOM 759 O O . PRO A 1 103 ? -14.755 -6.444 7.701 1.00 69.62 103 PRO A O 1
ATOM 762 N N . MET A 1 104 ? -13.393 -5.328 6.308 1.00 73.69 104 MET A N 1
ATOM 763 C CA . MET A 1 104 ? -12.921 -6.518 5.606 1.00 73.69 104 MET A CA 1
ATOM 764 C C . MET A 1 104 ? -11.462 -6.772 5.947 1.00 73.69 104 MET A C 1
ATOM 766 O O . MET A 1 104 ? -10.579 -6.017 5.545 1.00 73.69 104 MET A O 1
ATOM 770 N N . ILE A 1 105 ? -11.189 -7.877 6.638 1.00 83.75 105 ILE A N 1
ATOM 771 C CA . ILE A 1 105 ? -9.823 -8.388 6.770 1.00 83.75 105 ILE A CA 1
ATOM 772 C C . ILE A 1 105 ? -9.487 -9.125 5.470 1.00 83.75 105 ILE A C 1
ATOM 774 O O . ILE A 1 105 ? -10.087 -10.151 5.160 1.00 83.75 105 ILE A O 1
ATOM 778 N N . LYS A 1 106 ? -8.532 -8.590 4.704 1.00 79.06 106 LYS A N 1
ATOM 779 C CA . LYS A 1 106 ? -8.035 -9.192 3.459 1.00 79.06 106 LYS A CA 1
ATOM 780 C C . LYS A 1 106 ? -7.057 -10.326 3.754 1.00 79.06 106 LYS A C 1
ATOM 782 O O . LYS A 1 106 ? -7.142 -11.385 3.144 1.00 79.06 106 LYS A O 1
ATOM 787 N N . MET A 1 107 ? -6.119 -10.102 4.673 1.00 81.81 107 MET A N 1
ATOM 788 C CA . MET A 1 107 ? -5.145 -11.112 5.094 1.00 81.81 107 MET A CA 1
ATOM 789 C C . MET A 1 107 ? -4.460 -10.727 6.407 1.00 81.81 107 MET A C 1
ATOM 791 O O . MET A 1 107 ? -4.420 -9.557 6.783 1.00 81.81 107 MET A O 1
ATOM 795 N N . ILE A 1 108 ? -3.881 -11.717 7.084 1.00 84.50 108 ILE A N 1
ATOM 796 C CA . ILE A 1 108 ? -3.071 -11.533 8.291 1.00 84.50 108 ILE A CA 1
ATOM 797 C C . ILE A 1 108 ? -1.707 -12.187 8.040 1.00 84.50 108 ILE A C 1
ATOM 799 O O . ILE A 1 108 ? -1.648 -13.313 7.548 1.00 84.50 108 ILE A O 1
ATOM 803 N N . LEU A 1 109 ? -0.622 -11.467 8.328 1.00 81.88 109 LEU A N 1
ATOM 804 C CA . LEU A 1 109 ? 0.759 -11.929 8.158 1.00 81.88 109 LEU A CA 1
ATOM 805 C C . LEU A 1 109 ? 1.524 -11.890 9.490 1.00 81.88 109 LEU A C 1
ATOM 807 O O . LEU A 1 109 ? 1.335 -10.932 10.242 1.00 81.88 109 LEU A O 1
ATOM 811 N N . PRO A 1 110 ? 2.440 -12.842 9.751 1.00 73.94 110 PRO A N 1
ATOM 812 C CA . PRO A 1 110 ? 2.774 -14.003 8.911 1.00 73.94 110 PRO A CA 1
ATOM 813 C C . PRO A 1 110 ? 1.659 -15.072 8.885 1.00 73.94 110 PRO A C 1
ATOM 815 O O . PRO A 1 110 ? 0.881 -15.184 9.826 1.00 73.94 110 PRO A O 1
ATOM 818 N N . GLN A 1 111 ? 1.557 -15.837 7.784 1.00 61.53 111 GLN A N 1
ATOM 819 C CA . GLN A 1 111 ? 0.534 -16.895 7.609 1.00 61.53 111 GLN A CA 1
ATOM 820 C C . GLN A 1 111 ? 0.908 -18.215 8.304 1.00 61.53 111 GLN A C 1
ATOM 822 O O . GLN A 1 111 ? 0.069 -19.102 8.447 1.00 61.53 111 GLN A O 1
ATOM 827 N N . THR A 1 112 ? 2.169 -18.357 8.715 1.00 58.97 112 THR A N 1
ATOM 828 C CA . THR A 1 112 ? 2.724 -19.541 9.370 1.00 58.97 112 THR A CA 1
ATOM 829 C C . THR A 1 112 ? 3.147 -19.193 10.793 1.00 58.97 112 THR A C 1
ATOM 831 O O . THR A 1 112 ? 3.807 -18.185 11.032 1.00 58.97 112 THR A O 1
ATOM 834 N N . ALA A 1 113 ? 2.767 -20.037 11.753 1.00 55.12 113 ALA A N 1
ATOM 835 C CA . ALA A 1 113 ? 3.133 -19.908 13.162 1.00 55.12 113 ALA A CA 1
ATOM 836 C C . ALA A 1 113 ? 4.558 -20.433 13.435 1.00 55.12 113 ALA A C 1
ATOM 838 O O . ALA A 1 113 ? 4.766 -21.230 14.350 1.00 55.12 113 ALA A O 1
ATOM 839 N N . GLU A 1 114 ? 5.541 -20.047 12.622 1.00 55.03 114 GLU A N 1
ATOM 840 C CA . GLU A 1 114 ? 6.929 -20.449 12.853 1.00 55.03 114 GLU A CA 1
ATOM 841 C C . GLU A 1 114 ? 7.6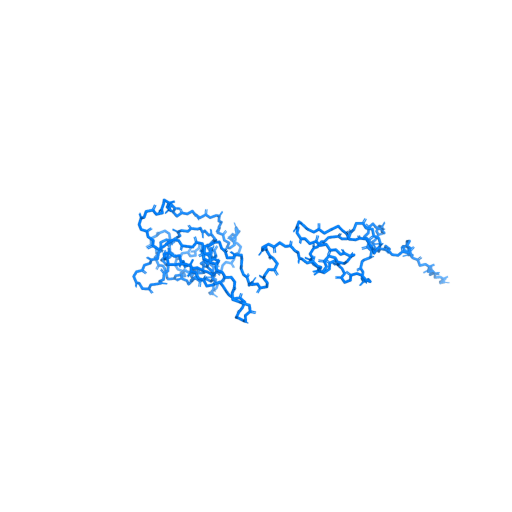08 -19.460 13.808 1.00 55.03 114 GLU A C 1
ATOM 843 O O . GLU A 1 114 ? 7.964 -18.349 13.439 1.00 55.03 114 GLU A O 1
ATOM 848 N N . TRP A 1 115 ? 7.727 -19.907 15.063 1.00 54.44 115 TRP A N 1
ATOM 849 C CA . TRP A 1 115 ? 8.520 -19.352 16.170 1.00 54.44 115 TRP A CA 1
ATOM 850 C C . TRP A 1 115 ? 8.407 -17.843 16.389 1.00 54.44 115 TRP A C 1
ATOM 852 O O . TRP A 1 115 ? 9.313 -17.069 16.084 1.00 54.44 115 TRP A O 1
ATOM 862 N N . ILE A 1 116 ? 7.303 -17.473 17.044 1.00 54.78 116 ILE A N 1
ATOM 863 C CA . ILE A 1 116 ? 6.991 -16.092 17.393 1.00 54.78 116 ILE A CA 1
ATOM 864 C C . ILE A 1 116 ? 7.950 -15.566 18.486 1.00 54.78 116 ILE A C 1
ATOM 866 O O . ILE A 1 116 ? 7.759 -15.819 19.687 1.00 54.78 116 ILE A O 1
ATOM 870 N N . ASN A 1 117 ? 8.973 -14.801 18.102 1.00 57.72 117 ASN A N 1
ATOM 871 C CA . ASN A 1 117 ? 9.983 -14.225 18.997 1.00 57.72 117 ASN A CA 1
ATOM 872 C C . ASN A 1 117 ? 9.385 -13.177 19.963 1.00 57.72 117 ASN A C 1
ATOM 874 O O . ASN A 1 117 ? 8.253 -12.701 19.828 1.00 57.72 117 ASN A O 1
ATOM 878 N N . GLU A 1 118 ? 10.105 -12.823 21.030 1.00 48.81 118 GLU A N 1
ATOM 879 C CA . GLU A 1 118 ? 9.747 -11.670 21.872 1.00 48.81 118 GLU A CA 1
ATOM 880 C C . GLU A 1 118 ? 9.897 -10.379 21.043 1.00 48.81 118 GLU A C 1
ATOM 882 O O . GLU A 1 118 ? 10.969 -10.124 20.504 1.00 48.81 118 GLU A O 1
ATOM 887 N N . ASN A 1 119 ? 8.816 -9.588 20.929 1.00 57.59 119 ASN A N 1
ATOM 888 C CA . ASN A 1 119 ? 8.625 -8.425 20.029 1.00 57.59 119 ASN A CA 1
ATOM 889 C C . ASN A 1 119 ? 8.062 -8.705 18.627 1.00 57.59 119 ASN A C 1
ATOM 891 O O . ASN A 1 119 ? 8.208 -7.876 17.728 1.00 57.59 119 ASN A O 1
ATOM 895 N N . GLU A 1 120 ? 7.386 -9.832 18.435 1.00 73.88 120 GLU A N 1
ATOM 896 C CA . GLU A 1 120 ? 6.759 -10.116 17.151 1.00 73.88 120 GLU A CA 1
ATOM 897 C C . GLU A 1 120 ? 5.431 -9.381 16.941 1.00 73.88 120 GLU A C 1
ATOM 899 O O . GLU A 1 120 ? 4.651 -9.131 17.871 1.00 73.88 120 GLU A O 1
ATOM 904 N N . TYR A 1 121 ? 5.186 -9.037 15.681 1.00 81.75 121 TYR A N 1
ATOM 905 C CA . TYR A 1 121 ? 4.009 -8.315 15.239 1.00 81.75 121 TYR A CA 1
ATOM 906 C C . TYR A 1 121 ? 3.207 -9.162 14.263 1.00 81.75 121 TYR A C 1
ATOM 908 O O . TYR A 1 121 ? 3.773 -9.847 13.416 1.00 81.75 121 TYR A O 1
ATOM 916 N N . VAL A 1 122 ? 1.887 -9.020 14.325 1.00 84.69 122 VAL A N 1
ATOM 917 C CA . VAL A 1 122 ? 1.000 -9.418 13.229 1.00 84.69 122 VAL A CA 1
ATOM 918 C C . VAL A 1 122 ? 0.620 -8.189 12.430 1.00 84.69 122 VAL A C 1
ATOM 920 O O . VAL A 1 122 ? 0.276 -7.140 12.984 1.00 84.69 122 VAL A O 1
ATOM 923 N N . TYR A 1 123 ? 0.655 -8.345 11.119 1.00 86.44 123 TYR A N 1
ATOM 924 C CA . TYR A 1 123 ? 0.235 -7.345 10.163 1.00 86.44 123 TYR A CA 1
ATOM 925 C C . TYR A 1 123 ? -1.150 -7.716 9.655 1.00 86.44 123 TYR A C 1
ATOM 927 O O . TYR A 1 123 ? -1.327 -8.741 9.000 1.00 86.44 123 TYR A O 1
ATOM 935 N N . VAL A 1 124 ? -2.138 -6.893 9.986 1.00 87.75 124 VAL A N 1
ATOM 936 C CA . VAL A 1 124 ? -3.519 -7.058 9.539 1.00 87.75 124 VAL A CA 1
ATOM 937 C C . VAL A 1 124 ? -3.711 -6.170 8.325 1.00 87.75 124 VAL A C 1
ATOM 939 O O . VAL A 1 124 ? -3.693 -4.944 8.442 1.00 87.75 124 VAL A O 1
ATOM 942 N N . HIS A 1 125 ? -3.881 -6.797 7.166 1.00 85.19 125 HIS A N 1
ATOM 943 C CA . HIS A 1 125 ? -4.285 -6.112 5.953 1.00 85.19 125 HIS A CA 1
ATOM 944 C C . HIS A 1 125 ? -5.803 -6.143 5.834 1.00 85.19 125 HIS A C 1
ATOM 94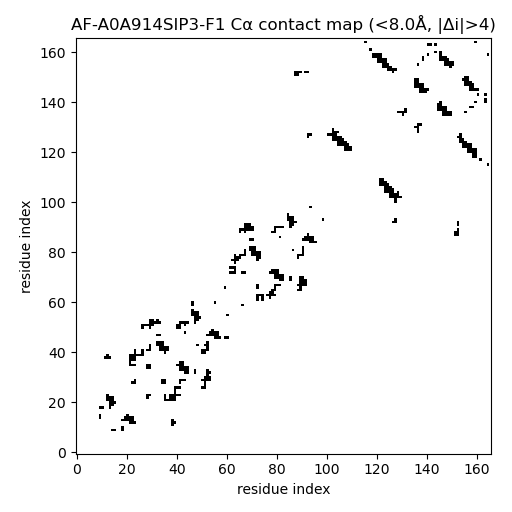6 O O . HIS A 1 125 ? -6.410 -7.216 5.848 1.00 85.19 125 HIS A O 1
ATOM 952 N N . GLY A 1 126 ? -6.430 -4.987 5.678 1.00 83.00 126 GLY A N 1
ATOM 953 C CA . GLY A 1 126 ? -7.879 -4.903 5.570 1.00 83.00 126 GLY A CA 1
ATOM 954 C C . GLY A 1 126 ? -8.364 -3.499 5.279 1.00 83.00 126 GLY A C 1
ATOM 955 O O . GLY A 1 126 ? -7.630 -2.542 5.470 1.00 83.00 126 GLY A O 1
ATOM 956 N N . THR A 1 127 ? -9.596 -3.377 4.811 1.00 78.19 127 THR A N 1
ATOM 957 C CA . THR A 1 127 ? -10.242 -2.088 4.549 1.00 78.19 127 THR A CA 1
ATOM 958 C C . THR A 1 127 ? -11.286 -1.813 5.614 1.00 78.19 127 THR A C 1
ATOM 960 O O . THR A 1 127 ? -11.809 -2.739 6.238 1.00 78.19 127 THR A O 1
ATOM 963 N N . ASP A 1 128 ? -11.574 -0.529 5.828 1.00 75.25 128 ASP A N 1
ATOM 964 C CA . ASP A 1 128 ? -12.693 -0.101 6.671 1.00 75.25 128 ASP A CA 1
ATOM 965 C C . ASP A 1 128 ? -12.637 -0.599 8.124 1.00 75.25 128 ASP A C 1
ATOM 967 O O . ASP A 1 128 ? -13.653 -0.744 8.803 1.00 75.25 128 ASP A O 1
ATOM 971 N N . LEU A 1 129 ? -11.425 -0.863 8.621 1.00 75.62 129 LEU A N 1
ATOM 972 C CA . LEU A 1 129 ? -11.221 -1.357 9.975 1.00 75.62 129 LEU A CA 1
ATOM 973 C C . LEU A 1 129 ? -11.596 -0.260 11.003 1.00 75.62 129 LEU A C 1
ATOM 975 O O . LEU A 1 129 ? -11.233 0.910 10.826 1.00 75.62 129 LEU A O 1
ATOM 979 N N . PRO A 1 130 ? -12.332 -0.605 12.078 1.00 70.38 130 PRO A N 1
ATOM 980 C CA . PRO A 1 130 ? -12.838 0.368 13.042 1.00 70.38 130 PRO A CA 1
ATOM 981 C C . PRO A 1 130 ? -11.700 1.123 13.733 1.00 70.38 130 PRO A C 1
ATOM 983 O O . PRO A 1 130 ? -10.754 0.526 14.245 1.00 70.38 130 PRO A O 1
ATOM 986 N N . LYS A 1 131 ? -11.812 2.451 13.779 1.00 65.94 131 LYS A N 1
ATOM 987 C CA . LYS A 1 131 ? -10.921 3.316 14.560 1.00 65.94 131 LYS A CA 1
ATOM 988 C C . LYS A 1 131 ? -11.582 3.604 15.900 1.00 65.94 131 LYS A C 1
ATOM 990 O O . LYS A 1 131 ? -12.739 4.018 15.923 1.00 65.94 131 LYS A O 1
ATOM 995 N N . THR A 1 132 ? -10.867 3.381 16.995 1.00 67.06 132 THR A N 1
ATOM 996 C CA . THR A 1 132 ? -11.330 3.791 18.325 1.00 67.06 132 THR A CA 1
ATOM 997 C C . THR A 1 132 ? -11.076 5.274 18.568 1.00 67.06 132 THR A C 1
ATOM 999 O O . THR A 1 132 ? -10.336 5.925 17.825 1.00 67.06 132 THR A O 1
ATOM 1002 N N . ASP A 1 133 ? -11.709 5.823 19.607 1.00 66.88 133 ASP A N 1
ATOM 1003 C CA . ASP A 1 133 ? -11.638 7.250 19.956 1.00 66.88 133 ASP A CA 1
ATOM 1004 C C . ASP A 1 133 ? -10.202 7.733 20.251 1.00 66.88 133 ASP A C 1
ATOM 1006 O O . ASP A 1 133 ? -9.901 8.919 20.139 1.00 66.88 133 ASP A O 1
ATOM 1010 N N . ASP A 1 134 ? -9.290 6.814 20.577 1.00 68.19 134 ASP A N 1
ATOM 1011 C CA . ASP A 1 134 ? -7.861 7.062 20.800 1.00 68.19 134 ASP A CA 1
ATOM 1012 C C . ASP A 1 134 ? -7.006 6.986 19.515 1.00 68.19 134 ASP A C 1
ATOM 1014 O O . ASP A 1 134 ? -5.775 7.014 19.578 1.00 68.19 134 ASP A O 1
ATOM 1018 N N . MET A 1 135 ? -7.646 6.895 18.343 1.00 63.06 135 MET A N 1
ATOM 1019 C CA . MET A 1 135 ? -7.025 6.719 17.023 1.00 63.06 135 MET A CA 1
ATOM 1020 C C . MET A 1 135 ? -6.142 5.470 16.886 1.00 63.06 135 MET A C 1
ATOM 1022 O O . MET A 1 135 ? -5.315 5.385 15.971 1.00 63.06 135 MET A O 1
ATOM 1026 N N . ARG A 1 136 ? -6.309 4.479 17.763 1.00 70.19 136 ARG A N 1
ATOM 1027 C CA . ARG A 1 136 ? -5.634 3.184 17.654 1.00 70.19 136 ARG A CA 1
ATOM 1028 C C . ARG A 1 136 ? -6.587 2.140 17.086 1.00 70.19 136 ARG A C 1
ATOM 1030 O O . ARG A 1 136 ? -7.764 2.392 16.842 1.00 70.19 136 ARG A O 1
ATOM 1037 N N . TYR A 1 137 ? -6.038 0.980 16.763 1.00 81.44 137 TYR A N 1
ATOM 1038 C CA . TYR A 1 137 ? -6.829 -0.215 16.497 1.00 81.44 137 TYR A CA 1
ATOM 1039 C C . TYR A 1 137 ? -6.633 -1.175 17.662 1.00 81.44 137 TYR A C 1
ATOM 1041 O O . TYR A 1 137 ? -5.509 -1.315 18.134 1.00 81.44 137 TYR A O 1
ATOM 1049 N N . HIS A 1 138 ? -7.679 -1.842 18.136 1.00 84.62 138 HIS A N 1
ATOM 1050 C CA . HIS A 1 138 ? -7.528 -2.852 19.184 1.00 84.62 138 HIS A CA 1
ATOM 1051 C C . HIS A 1 138 ? -7.467 -4.243 18.562 1.00 84.62 138 HIS A C 1
ATOM 1053 O O . HIS A 1 138 ? -8.442 -4.734 17.997 1.00 84.62 138 HIS A O 1
ATOM 1059 N N . CYS A 1 139 ? -6.304 -4.876 18.668 1.00 85.38 139 CYS A N 1
ATOM 1060 C CA . CYS A 1 139 ? -6.066 -6.216 18.158 1.00 85.38 139 CYS A CA 1
ATOM 1061 C C . CYS A 1 139 ? -6.480 -7.234 19.219 1.00 85.38 139 CYS A C 1
ATOM 1063 O O . CYS A 1 139 ? -5.974 -7.201 20.342 1.00 85.38 139 CYS A O 1
ATOM 1065 N N . LEU A 1 140 ? -7.403 -8.127 18.870 1.00 84.44 140 LEU A N 1
ATOM 1066 C CA . LEU A 1 140 ? -7.930 -9.134 19.785 1.00 84.44 140 LEU A CA 1
ATOM 1067 C C . LEU A 1 140 ? -7.305 -10.500 19.488 1.00 84.44 140 LEU A C 1
ATOM 1069 O O . LEU A 1 140 ? -7.438 -11.028 18.386 1.00 84.44 140 LEU A O 1
ATOM 1073 N N . PHE A 1 141 ? -6.653 -11.076 20.494 1.00 81.44 141 PHE A N 1
ATOM 1074 C CA . PHE A 1 141 ? -6.057 -12.409 20.480 1.00 81.44 141 PHE A CA 1
ATOM 1075 C C . PHE A 1 141 ? -6.794 -13.281 21.497 1.00 81.44 141 PHE A C 1
ATOM 1077 O O . PHE A 1 141 ? -6.451 -13.309 22.683 1.00 81.44 141 PHE A O 1
ATOM 1084 N N . GLY A 1 142 ? -7.867 -13.945 21.058 1.00 79.00 142 GLY A N 1
ATOM 1085 C CA . GLY A 1 142 ? -8.777 -14.644 21.968 1.00 79.00 142 GLY A CA 1
ATOM 1086 C C . GLY A 1 142 ? -9.392 -13.669 22.979 1.00 79.00 142 GLY A C 1
ATOM 1087 O O . GLY A 1 142 ? -10.135 -12.771 22.597 1.00 79.00 142 GLY A O 1
ATOM 1088 N N . GLY A 1 143 ? -9.065 -13.830 24.266 1.00 79.50 143 GLY A N 1
ATOM 1089 C CA . GLY A 1 143 ? -9.523 -12.945 25.348 1.00 79.50 143 GLY A CA 1
ATOM 1090 C C . GLY A 1 143 ? -8.605 -11.756 25.661 1.00 79.50 143 GLY A C 1
ATOM 1091 O O . GLY A 1 143 ? -8.884 -11.009 26.597 1.00 79.50 143 GLY A O 1
ATOM 1092 N N . ILE A 1 144 ? -7.492 -11.587 24.940 1.00 82.69 144 ILE A N 1
ATOM 1093 C CA . ILE A 1 144 ? -6.497 -10.541 25.212 1.00 82.69 144 ILE A CA 1
ATOM 1094 C C . ILE A 1 144 ? -6.607 -9.445 24.153 1.00 82.69 144 ILE A C 1
ATOM 1096 O O . ILE A 1 144 ? -6.579 -9.730 22.960 1.00 82.69 144 ILE A O 1
ATOM 1100 N N . SER A 1 145 ? -6.683 -8.188 24.589 1.00 84.19 145 SER A N 1
ATOM 1101 C CA . SER A 1 145 ? -6.646 -7.016 23.709 1.00 84.19 145 SER A CA 1
ATOM 1102 C C . SER A 1 145 ? -5.282 -6.333 23.781 1.00 84.19 145 SER A C 1
ATOM 1104 O O . SER A 1 145 ? -4.762 -6.101 24.875 1.00 84.19 145 SER A O 1
ATOM 1106 N N . THR A 1 146 ? -4.706 -5.995 22.629 1.00 84.81 146 THR A N 1
ATOM 1107 C CA . THR A 1 146 ? -3.515 -5.143 22.518 1.00 84.81 146 THR A CA 1
ATOM 1108 C C . THR A 1 146 ? -3.777 -3.952 21.606 1.00 84.81 146 THR A C 1
ATOM 1110 O O . THR A 1 146 ? -4.746 -3.917 20.849 1.00 84.81 146 THR A O 1
ATOM 1113 N N . SER A 1 147 ? -2.915 -2.938 21.695 1.00 83.25 147 SER A N 1
ATOM 1114 C CA . SER A 1 147 ? -2.985 -1.786 20.794 1.00 83.25 147 SER A CA 1
ATOM 1115 C C . SER A 1 147 ? -2.223 -2.056 19.495 1.00 83.25 147 SER A C 1
ATOM 1117 O O . SER A 1 147 ? -1.084 -2.522 19.501 1.00 83.25 147 SER A O 1
ATOM 1119 N N . GLY A 1 148 ? -2.870 -1.747 18.380 1.00 83.69 148 GLY A N 1
ATOM 1120 C CA . GLY A 1 148 ? -2.354 -1.791 17.024 1.00 83.69 148 GLY A CA 1
ATOM 1121 C C . GLY A 1 148 ? -2.089 -0.387 16.493 1.00 83.69 148 GLY A C 1
ATOM 1122 O O . GLY A 1 148 ? -2.823 0.561 16.782 1.00 83.69 148 GLY A O 1
ATOM 1123 N N . ASN A 1 149 ? -1.024 -0.263 15.706 1.00 82.31 149 ASN A N 1
ATOM 1124 C CA . ASN A 1 149 ? -0.644 0.974 15.033 1.00 82.31 149 ASN A CA 1
ATOM 1125 C C . ASN A 1 149 ? -0.954 0.864 13.543 1.00 82.31 149 ASN A C 1
ATOM 1127 O O . ASN A 1 149 ? -0.543 -0.096 1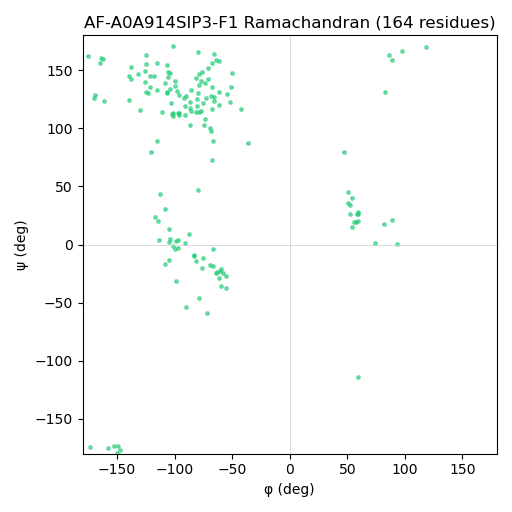2.896 1.00 82.31 149 ASN A O 1
ATOM 1131 N N . TRP A 1 150 ? -1.624 1.866 12.992 1.00 77.56 150 TRP A N 1
ATOM 1132 C CA . TRP A 1 150 ? -1.871 1.965 11.559 1.00 77.56 150 TRP A CA 1
ATOM 1133 C C . TRP A 1 150 ? -0.579 2.343 10.823 1.00 77.56 150 TRP A C 1
ATOM 1135 O O . TRP A 1 150 ? 0.061 3.333 11.172 1.00 77.56 150 TRP A O 1
ATOM 1145 N N . LEU A 1 151 ? -0.190 1.551 9.823 1.00 76.69 151 LEU A N 1
ATOM 1146 C CA . LEU A 1 151 ? 0.939 1.838 8.927 1.00 76.69 151 LEU A CA 1
ATOM 1147 C C . LEU A 1 151 ? 0.464 2.433 7.595 1.00 76.69 151 LEU A C 1
ATOM 1149 O O . LEU A 1 151 ? 1.161 3.251 7.003 1.00 76.69 151 LEU A O 1
ATOM 1153 N N . SER A 1 152 ? -0.729 2.048 7.141 1.00 72.94 152 SER A N 1
ATOM 1154 C CA . SER A 1 152 ? -1.435 2.659 6.011 1.00 72.94 152 SER A CA 1
ATOM 1155 C C . SER A 1 152 ? -2.949 2.581 6.241 1.00 72.94 152 SER A C 1
ATOM 1157 O O . SER A 1 152 ? -3.392 2.125 7.294 1.00 72.94 152 SER A O 1
ATOM 1159 N N . SER A 1 153 ? -3.754 3.026 5.274 1.00 70.19 153 SER A N 1
ATOM 1160 C CA . SER A 1 153 ? -5.211 2.833 5.307 1.00 70.19 153 SER A CA 1
ATOM 1161 C C . SER A 1 153 ? -5.633 1.368 5.268 1.00 70.19 153 SER A C 1
ATOM 1163 O O . SER A 1 153 ? -6.712 1.045 5.755 1.00 70.19 153 SER A O 1
ATOM 1165 N N . GLU A 1 154 ? -4.768 0.501 4.739 1.00 76.69 154 GLU A N 1
ATOM 1166 C CA . GLU A 1 154 ? -5.047 -0.918 4.562 1.00 76.69 154 GLU A CA 1
ATOM 1167 C C . GLU A 1 154 ? -4.181 -1.834 5.432 1.00 76.69 154 GLU A C 1
ATOM 1169 O O . GLU A 1 154 ? -4.237 -3.046 5.259 1.00 76.69 154 GLU A O 1
ATOM 1174 N N . LEU A 1 155 ? -3.333 -1.291 6.315 1.00 81.25 155 LEU A N 1
ATOM 1175 C CA . LEU A 1 155 ? -2.335 -2.070 7.052 1.00 81.25 155 LEU A CA 1
ATOM 1176 C C . LEU A 1 155 ? -2.205 -1.625 8.507 1.00 81.25 155 LEU A C 1
ATOM 1178 O O . LEU A 1 155 ? -1.867 -0.474 8.795 1.00 81.25 155 LEU A O 1
ATOM 1182 N N . ILE A 1 156 ? -2.373 -2.577 9.423 1.00 87.88 156 ILE A N 1
ATOM 1183 C CA . ILE A 1 156 ? -2.235 -2.392 10.870 1.00 87.88 156 ILE A CA 1
ATOM 1184 C C . ILE A 1 156 ? -1.160 -3.325 11.409 1.00 87.88 156 ILE A C 1
ATOM 1186 O O . ILE A 1 156 ? -1.143 -4.511 11.099 1.00 87.88 156 ILE A O 1
ATOM 1190 N N . ARG A 1 157 ? -0.289 -2.802 12.269 1.00 88.00 157 ARG A N 1
ATOM 1191 C CA . ARG A 1 157 ? 0.706 -3.566 13.022 1.00 88.00 157 ARG A CA 1
ATOM 1192 C C . ARG A 1 157 ? 0.236 -3.768 14.460 1.00 88.00 157 ARG A C 1
ATOM 1194 O O . ARG A 1 157 ? 0.226 -2.820 15.248 1.00 88.00 157 ARG A O 1
ATOM 1201 N N . CYS A 1 158 ? -0.093 -5.005 14.801 1.00 87.81 158 CYS A N 1
ATOM 1202 C CA . CYS A 1 158 ? -0.528 -5.451 16.119 1.00 87.81 158 CYS A CA 1
ATOM 1203 C C . CYS A 1 158 ? 0.636 -6.068 16.897 1.00 87.81 158 CYS A C 1
ATOM 1205 O O . CYS A 1 158 ? 1.334 -6.924 16.360 1.00 87.81 158 CYS A O 1
ATOM 1207 N N . SER A 1 159 ? 0.836 -5.679 18.158 1.00 85.38 159 SER A N 1
ATOM 1208 C CA . SER A 1 159 ? 1.797 -6.359 19.034 1.00 85.38 159 SER A CA 1
ATOM 1209 C C . SER A 1 159 ? 1.195 -7.645 19.597 1.00 85.38 159 SER A C 1
ATOM 1211 O O . SER A 1 159 ? 0.079 -7.635 20.127 1.00 85.38 159 SER A O 1
ATOM 1213 N N . ILE A 1 160 ? 1.932 -8.752 19.486 1.00 81.56 160 ILE A N 1
ATOM 1214 C CA . ILE A 1 160 ? 1.497 -10.046 20.015 1.00 81.56 160 ILE A CA 1
ATOM 1215 C C . ILE A 1 160 ? 1.797 -10.080 21.519 1.00 81.56 160 ILE A C 1
ATOM 1217 O O . ILE A 1 160 ? 2.962 -9.968 21.912 1.00 81.56 160 ILE A O 1
ATOM 1221 N N . PRO A 1 161 ? 0.783 -10.224 22.391 1.00 76.75 161 PRO A N 1
ATOM 1222 C CA . PRO A 1 161 ? 1.022 -10.304 23.822 1.00 76.75 161 PRO A CA 1
ATOM 1223 C C . PRO A 1 161 ? 1.675 -11.646 24.166 1.00 76.75 161 PRO A C 1
ATOM 1225 O O . PRO A 1 161 ? 1.287 -12.688 23.642 1.00 76.75 161 PRO A O 1
ATOM 1228 N N . SER A 1 162 ? 2.615 -11.648 25.114 1.00 74.12 162 SER A N 1
ATOM 1229 C CA . SER A 1 162 ? 3.359 -12.852 25.523 1.00 74.12 162 SER A CA 1
ATOM 1230 C C . SER A 1 162 ? 2.454 -14.008 25.967 1.00 74.12 162 SER A C 1
ATOM 1232 O O . SER A 1 162 ? 2.827 -15.163 25.835 1.00 74.12 162 SER A O 1
ATOM 1234 N N . ARG A 1 163 ? 1.249 -13.694 26.467 1.00 67.81 163 ARG A N 1
ATOM 1235 C CA . ARG A 1 163 ? 0.230 -14.656 26.923 1.00 67.81 163 ARG A CA 1
ATOM 1236 C C . ARG A 1 163 ? -0.647 -15.243 25.808 1.00 67.81 163 ARG A C 1
ATOM 1238 O O . ARG A 1 163 ? -1.428 -16.139 26.096 1.00 67.81 163 ARG A O 1
ATOM 1245 N N . ALA A 1 164 ? -0.569 -14.718 24.584 1.00 62.41 164 ALA A N 1
ATOM 1246 C CA . ALA A 1 164 ? -1.243 -15.283 23.409 1.00 62.41 164 ALA A CA 1
ATOM 1247 C C . ALA A 1 164 ? -0.312 -16.178 22.571 1.00 62.41 164 ALA A C 1
ATOM 1249 O O . ALA A 1 164 ? -0.705 -16.631 21.498 1.00 62.41 164 ALA A O 1
ATOM 1250 N N . LYS A 1 165 ? 0.922 -16.402 23.039 1.00 61.50 165 LYS A N 1
ATOM 1251 C CA . LYS A 1 165 ? 1.866 -17.340 22.433 1.00 61.50 165 LYS A CA 1
ATOM 1252 C C . LYS A 1 165 ? 1.479 -18.781 22.823 1.00 61.50 165 LYS A C 1
ATOM 1254 O O . LYS A 1 165 ? 1.050 -18.957 23.965 1.00 61.50 165 LYS A O 1
ATOM 1259 N N . PRO A 1 166 ? 1.582 -19.761 21.905 1.00 60.31 166 PRO A N 1
ATOM 1260 C CA . PRO A 1 166 ? 1.365 -21.178 22.211 1.00 60.31 166 PRO A CA 1
ATOM 1261 C C . PRO A 1 166 ? 2.295 -21.710 23.304 1.00 60.31 166 PRO A C 1
ATOM 1263 O O . PRO A 1 166 ? 3.442 -21.210 23.392 1.00 60.31 166 PRO A O 1
#

Radius of gyration: 23.72 Å; Cα contacts (8 Å, |Δi|>4): 313; chains: 1; bounding box: 70×51×54 Å

pLDDT: mean 76.1, std 12.29, range [35.88, 92.69]